Protein AF-A0A814KCH5-F1 (afdb_monomer_lite)

Sequence (137 aa):
MSPLSNNSLFINYHQNPLLEYFQRGLCVSLSTDDPLQFHFTKEPLMEEYSIAAQVWKLSSVEMCELARNSVLMSGFSDEVKKSWLGQNYKEPGIFGNDIRRTNVPNIRIAYRYETFCEELRLLKVAYHSRQEVILFF

Organism: NCBI:txid392033

Foldseek 3Di:
DELQVCCVPPDNSVPDCQVVCVVVLHLAAYDHVDCVPRHDDPCRSVVSLVCCCVVVVDDPQSSLSNVLSCLVPDPDDPVVSCVQANPQLVDAQLSNGDCVRSVHDSVNSNVSRVVVVVVVVVVVVVVVVVVVVVVVD

Radius of gyration: 18.49 Å; chains: 1; bounding box: 37×52×46 Å

Secondary structure (DSSP, 8-state):
--HHHHHHHTS-GGG-THHHHHHTT-------SSHHHH--SS-HHHHHHHHHHHHH---HHHHHHHHHHHHHHS---HHHHHHHH-TTTTSSGGGG--HHHH---HHHHHHHHHHHHHHHHHHHHHHHHHHHHHTT-

InterPro domains:
  IPR006329 AMP deaminase [PF19326] (1-124)
  IPR006329 AMP deaminase [PTHR11359] (1-131)
  IPR006650 Adenosine/AMP deaminase active site [PS00485] (29-35)
  IPR032466 Metal-dependent hydrolase [SSF51556] (1-121)

pLDDT: mean 94.86, std 9.51, range [45.62, 98.56]

Structure (mmCIF, N/CA/C/O backbone):
data_AF-A0A814KCH5-F1
#
_entry.id   AF-A0A814KCH5-F1
#
loop_
_atom_site.group_PDB
_atom_site.id
_atom_site.type_symbol
_atom_site.label_atom_id
_atom_site.label_alt_id
_atom_site.label_comp_id
_atom_site.label_asym_id
_atom_site.label_entity_id
_atom_site.label_seq_id
_atom_site.pdbx_PDB_ins_code
_atom_site.Cartn_x
_atom_site.Cartn_y
_atom_site.Cartn_z
_atom_site.occupancy
_atom_site.B_iso_or_equiv
_atom_site.auth_seq_id
_atom_site.auth_comp_id
_atom_site.auth_asym_id
_atom_site.auth_atom_id
_atom_site.pdbx_PDB_model_num
ATOM 1 N N . MET A 1 1 ? 3.378 6.503 -4.686 1.00 95.25 1 MET A N 1
ATOM 2 C CA . MET A 1 1 ? 4.738 7.084 -4.626 1.00 95.25 1 MET A CA 1
ATOM 3 C C . MET A 1 1 ? 5.684 6.069 -5.225 1.00 95.25 1 MET A C 1
ATOM 5 O O . MET A 1 1 ? 5.441 4.883 -5.029 1.00 95.25 1 MET A O 1
ATOM 9 N N . SER A 1 2 ? 6.709 6.525 -5.945 1.00 97.62 2 SER A N 1
ATOM 10 C CA . SER A 1 2 ? 7.578 5.662 -6.759 1.00 97.62 2 SER A CA 1
ATOM 11 C C . SER A 1 2 ? 9.035 5.757 -6.286 1.00 97.62 2 SER A C 1
ATOM 13 O O . SER A 1 2 ? 9.791 6.586 -6.801 1.00 97.62 2 SER A O 1
ATOM 15 N N . PRO A 1 3 ? 9.421 4.994 -5.245 1.00 97.69 3 PRO A N 1
ATOM 16 C CA . PRO A 1 3 ? 10.732 5.102 -4.614 1.00 97.69 3 PRO A CA 1
ATOM 17 C C . PRO A 1 3 ? 11.922 4.900 -5.552 1.00 97.69 3 PRO A C 1
ATOM 19 O O . PRO A 1 3 ? 12.917 5.601 -5.373 1.00 97.69 3 PRO A O 1
ATOM 22 N N . LEU A 1 4 ? 11.846 4.013 -6.553 1.00 97.62 4 LEU A N 1
ATOM 23 C CA . LEU A 1 4 ? 12.955 3.813 -7.497 1.00 97.62 4 LEU A CA 1
ATOM 24 C C . LEU A 1 4 ? 13.146 5.027 -8.405 1.00 97.62 4 LEU A C 1
ATOM 26 O O . LEU A 1 4 ? 14.262 5.533 -8.498 1.00 97.62 4 LEU A O 1
ATOM 30 N N . SER A 1 5 ? 12.060 5.554 -8.981 1.00 97.88 5 SER A N 1
ATOM 31 C CA . SER A 1 5 ? 12.091 6.816 -9.742 1.00 97.88 5 SER A CA 1
ATOM 32 C C . SER A 1 5 ? 12.652 7.958 -8.884 1.00 97.88 5 SER A C 1
ATOM 34 O O . SER A 1 5 ? 13.590 8.655 -9.275 1.00 97.88 5 SER A O 1
ATOM 36 N N . ASN A 1 6 ? 12.157 8.110 -7.650 1.00 97.19 6 ASN A N 1
ATOM 37 C CA . ASN A 1 6 ? 12.623 9.155 -6.736 1.00 97.19 6 ASN A CA 1
ATOM 38 C C . ASN A 1 6 ? 14.111 9.010 -6.380 1.00 97.19 6 ASN A C 1
ATOM 40 O O . ASN A 1 6 ? 14.804 10.025 -6.298 1.00 97.19 6 ASN A O 1
ATOM 44 N N . ASN A 1 7 ? 14.598 7.776 -6.219 1.00 97.19 7 ASN A N 1
ATOM 45 C CA . ASN A 1 7 ? 16.009 7.468 -5.992 1.00 97.19 7 ASN A CA 1
ATOM 46 C C . ASN A 1 7 ? 16.902 7.844 -7.169 1.00 97.19 7 ASN A C 1
ATOM 48 O O . ASN A 1 7 ? 17.998 8.359 -6.965 1.00 97.19 7 ASN A O 1
ATOM 52 N N . SER A 1 8 ? 16.434 7.621 -8.392 1.00 94.88 8 SER A N 1
ATOM 53 C CA . SER A 1 8 ? 17.181 7.992 -9.590 1.00 94.88 8 SER A CA 1
ATOM 54 C C . SER A 1 8 ? 17.219 9.502 -9.837 1.00 94.88 8 SER A C 1
ATOM 56 O O . SER A 1 8 ? 18.161 9.972 -10.471 1.00 94.88 8 SER A O 1
ATOM 58 N N . LEU A 1 9 ? 16.219 10.258 -9.371 1.00 95.50 9 LEU A N 1
ATOM 59 C CA . LEU A 1 9 ? 16.032 11.657 -9.772 1.00 95.50 9 LEU A CA 1
ATOM 60 C C . LEU A 1 9 ? 16.286 12.702 -8.675 1.00 95.50 9 LEU A C 1
ATOM 62 O O . LEU A 1 9 ? 16.784 13.782 -8.988 1.00 95.50 9 LEU A O 1
ATOM 66 N N . PHE A 1 10 ? 15.914 12.440 -7.417 1.00 94.19 10 PHE A N 1
ATOM 67 C CA . PHE A 1 10 ? 15.758 13.517 -6.424 1.00 94.19 10 PHE A CA 1
ATOM 68 C C . PHE A 1 10 ? 16.336 13.214 -5.041 1.00 94.19 10 PHE A C 1
ATOM 70 O O . PHE A 1 10 ? 16.897 14.107 -4.408 1.00 94.19 10 PHE A O 1
ATOM 77 N N . ILE A 1 11 ? 16.147 11.998 -4.526 1.00 95.50 11 ILE A N 1
ATOM 78 C CA . ILE A 1 11 ? 16.400 11.684 -3.115 1.00 95.50 11 ILE A CA 1
ATOM 79 C C . ILE A 1 11 ? 16.819 10.234 -2.946 1.00 95.50 11 ILE A C 1
ATOM 81 O O . ILE A 1 11 ? 16.156 9.354 -3.471 1.00 95.50 11 ILE A O 1
ATOM 85 N N . ASN A 1 12 ? 17.862 9.967 -2.156 1.00 96.12 12 ASN A N 1
ATOM 86 C CA . ASN A 1 12 ? 18.303 8.595 -1.897 1.00 96.12 12 ASN A CA 1
ATOM 87 C C . ASN A 1 12 ? 17.147 7.717 -1.390 1.00 96.12 12 ASN A C 1
ATOM 89 O O . ASN A 1 12 ? 16.340 8.156 -0.570 1.00 96.12 12 ASN A O 1
ATOM 93 N N . TYR A 1 13 ? 17.121 6.447 -1.795 1.00 96.69 13 TYR A N 1
ATOM 94 C CA . TYR A 1 13 ? 16.032 5.511 -1.496 1.00 96.69 13 TYR A CA 1
ATOM 95 C C . TYR A 1 13 ? 15.714 5.424 0.006 1.00 96.69 13 TYR A C 1
ATOM 97 O O . TYR A 1 13 ? 14.555 5.446 0.412 1.00 96.69 13 TYR A O 1
ATOM 105 N N . HIS A 1 14 ? 16.749 5.388 0.854 1.00 94.50 14 HIS A N 1
ATOM 106 C CA . HIS A 1 14 ? 16.602 5.337 2.314 1.00 94.50 14 HIS A CA 1
ATOM 107 C C . HIS A 1 14 ? 15.979 6.596 2.928 1.00 94.50 14 HIS A C 1
ATOM 109 O O . HIS A 1 14 ? 15.475 6.539 4.044 1.00 94.50 14 HIS A O 1
ATOM 115 N N . GLN A 1 15 ? 16.032 7.723 2.221 1.00 95.38 15 GLN A N 1
ATOM 116 C CA . GLN A 1 15 ? 15.474 9.001 2.653 1.00 95.38 15 GLN A CA 1
ATOM 117 C C . GLN A 1 15 ? 14.075 9.244 2.067 1.00 95.38 15 GLN A C 1
ATOM 119 O O . GLN A 1 15 ? 13.480 10.289 2.320 1.00 95.38 15 GLN A O 1
ATOM 124 N N . ASN A 1 16 ? 13.534 8.304 1.283 1.00 97.38 16 ASN A N 1
ATOM 125 C CA . ASN A 1 16 ? 12.193 8.437 0.736 1.00 97.38 16 ASN A CA 1
ATOM 126 C C . ASN A 1 16 ? 11.145 8.453 1.875 1.00 97.38 16 ASN A C 1
ATOM 128 O O . ASN A 1 16 ? 11.151 7.556 2.723 1.00 97.38 16 ASN A O 1
ATOM 132 N N . PRO A 1 17 ? 10.213 9.425 1.896 1.00 97.50 17 PRO A N 1
ATOM 133 C CA . PRO A 1 17 ? 9.287 9.608 3.014 1.00 97.50 17 PRO A CA 1
ATOM 134 C C . PRO A 1 17 ? 8.152 8.575 3.058 1.00 97.50 17 PRO A C 1
ATOM 136 O O . PRO A 1 17 ? 7.370 8.570 4.008 1.00 97.50 17 PRO A O 1
ATOM 139 N N . LEU A 1 18 ? 8.027 7.695 2.055 1.00 97.81 18 LEU A N 1
ATOM 140 C CA . LEU A 1 18 ? 6.942 6.716 1.981 1.00 97.81 18 LEU A CA 1
ATOM 141 C C . LEU A 1 18 ? 6.852 5.845 3.224 1.00 97.81 18 LEU A C 1
ATOM 143 O O . LEU A 1 18 ? 5.752 5.687 3.752 1.00 97.81 18 LEU A O 1
ATOM 147 N N . LEU A 1 19 ? 7.980 5.325 3.711 1.00 97.50 19 LEU A N 1
ATOM 148 C CA . LEU A 1 19 ? 7.982 4.484 4.903 1.00 97.50 19 LEU A CA 1
ATOM 149 C C . LEU A 1 19 ? 7.464 5.249 6.127 1.00 97.50 19 LEU A C 1
ATOM 151 O O . LEU A 1 19 ? 6.627 4.732 6.860 1.00 97.50 19 LEU A O 1
ATOM 155 N N . GLU A 1 20 ? 7.907 6.491 6.317 1.00 97.88 20 GLU A N 1
ATOM 156 C CA . GLU A 1 20 ? 7.474 7.345 7.428 1.00 97.88 20 GLU A CA 1
ATOM 157 C C . GLU A 1 20 ? 5.973 7.660 7.340 1.00 97.88 20 GLU A C 1
ATOM 159 O O . GLU A 1 20 ? 5.243 7.546 8.327 1.00 97.88 20 GLU A O 1
ATOM 164 N N . TYR A 1 21 ? 5.482 8.004 6.148 1.00 98.38 21 TYR A N 1
ATOM 165 C CA . TYR A 1 21 ? 4.061 8.263 5.909 1.00 98.38 21 TYR A CA 1
ATOM 166 C C . TYR A 1 21 ? 3.212 7.019 6.149 1.00 98.38 21 TYR A C 1
ATOM 168 O O . TYR A 1 21 ? 2.158 7.098 6.785 1.00 98.38 21 TYR A O 1
ATOM 176 N N . PHE A 1 22 ? 3.693 5.865 5.692 1.00 98.19 22 PHE A N 1
ATOM 177 C CA . PHE A 1 22 ? 3.043 4.593 5.939 1.00 98.19 22 PHE A CA 1
ATOM 178 C C . PHE A 1 22 ? 3.018 4.277 7.433 1.00 98.19 22 PHE A C 1
ATOM 180 O O . PHE A 1 22 ? 1.954 3.985 7.963 1.00 98.19 22 PHE A O 1
ATOM 187 N N . GLN A 1 23 ? 4.128 4.406 8.160 1.00 97.50 23 GLN A N 1
ATOM 188 C CA . GLN A 1 23 ? 4.179 4.162 9.607 1.00 97.50 23 GLN A CA 1
ATOM 189 C C . GLN A 1 23 ? 3.205 5.062 10.379 1.00 97.50 23 GLN A C 1
ATOM 191 O O . GLN A 1 23 ? 2.471 4.561 11.234 1.00 97.50 23 GLN A O 1
ATOM 196 N N . ARG A 1 24 ? 3.084 6.337 9.989 1.00 97.69 24 ARG A N 1
ATOM 197 C CA . ARG A 1 24 ? 2.093 7.291 10.524 1.00 97.69 24 ARG A CA 1
ATOM 198 C C . ARG A 1 24 ? 0.637 6.987 10.160 1.00 97.69 24 ARG A C 1
ATOM 200 O O . ARG A 1 24 ? -0.260 7.630 10.679 1.00 97.69 24 ARG A O 1
ATOM 207 N N . GLY A 1 25 ? 0.380 6.011 9.294 1.00 97.31 25 GLY A N 1
ATOM 208 C CA . GLY A 1 25 ? -0.977 5.582 8.947 1.00 97.31 25 GLY A CA 1
ATOM 209 C C . GLY A 1 25 ? -1.639 6.385 7.841 1.00 97.31 25 GLY A C 1
ATOM 210 O O . GLY A 1 25 ? -2.850 6.278 7.662 1.00 97.31 25 GLY A O 1
ATOM 211 N N . LEU A 1 26 ? -0.862 7.141 7.065 1.00 97.75 26 LEU A N 1
ATOM 212 C CA . LEU A 1 26 ? -1.376 7.789 5.866 1.00 97.75 26 LEU A CA 1
ATOM 213 C C . LEU A 1 26 ? -1.734 6.745 4.801 1.00 97.75 26 LEU A C 1
ATOM 215 O O . LEU A 1 26 ? -1.067 5.717 4.650 1.00 97.75 26 LEU A O 1
ATOM 219 N N . CYS A 1 27 ? -2.783 7.033 4.027 1.00 96.88 27 CYS A N 1
ATOM 220 C CA . CYS A 1 27 ? -3.197 6.205 2.897 1.00 96.88 27 CYS A CA 1
ATOM 221 C C . CYS A 1 27 ? -2.230 6.406 1.720 1.00 96.88 27 CYS A C 1
ATOM 223 O O . CYS A 1 27 ? -2.461 7.221 0.827 1.00 96.88 27 CYS A O 1
ATOM 225 N N . VAL A 1 28 ? -1.109 5.687 1.762 1.00 98.06 28 VAL A N 1
ATOM 226 C CA . VAL A 1 28 ? -0.071 5.686 0.726 1.00 98.06 28 VAL A CA 1
ATOM 227 C C . VAL A 1 28 ? 0.005 4.331 0.029 1.00 98.06 28 VAL A C 1
ATOM 229 O O . VAL A 1 28 ? -0.395 3.303 0.578 1.00 98.06 28 VAL A O 1
ATOM 232 N N . SER A 1 29 ? 0.537 4.343 -1.190 1.00 97.94 29 SER A N 1
ATOM 233 C CA . SER A 1 29 ? 0.766 3.162 -2.022 1.00 97.94 29 SER A CA 1
ATOM 234 C C . SER A 1 29 ? 2.073 3.288 -2.810 1.00 97.94 29 SER A C 1
ATOM 236 O O . SER A 1 29 ? 2.574 4.399 -3.035 1.00 97.94 29 SER A O 1
ATOM 238 N N . LEU A 1 30 ? 2.619 2.142 -3.225 1.00 98.12 30 LEU A N 1
ATOM 239 C CA . LEU A 1 30 ? 3.739 2.049 -4.164 1.00 98.12 30 LEU A CA 1
ATOM 240 C C . LEU A 1 30 ? 3.238 2.149 -5.611 1.00 98.12 30 LEU A C 1
ATOM 242 O O . LEU A 1 30 ? 2.184 1.611 -5.953 1.00 98.12 30 LEU A O 1
ATOM 246 N N . SER A 1 31 ? 4.005 2.836 -6.448 1.00 97.69 31 SER A N 1
ATOM 247 C CA . SER A 1 31 ? 3.765 3.046 -7.877 1.00 97.69 31 SER A CA 1
ATOM 248 C C . SER A 1 31 ? 5.090 2.997 -8.638 1.00 97.69 31 SER A C 1
ATOM 250 O O . SER A 1 31 ? 6.143 3.044 -8.018 1.00 97.69 31 SER A O 1
ATOM 252 N N . THR A 1 32 ? 5.045 2.918 -9.969 1.00 97.38 32 THR A N 1
ATOM 253 C CA . THR A 1 32 ? 6.251 2.749 -10.803 1.00 97.38 32 THR A CA 1
ATOM 254 C C . THR A 1 32 ? 6.743 4.027 -11.482 1.00 97.38 32 THR A C 1
ATOM 256 O O . THR A 1 32 ? 7.907 4.088 -11.854 1.00 97.38 32 THR A O 1
ATOM 259 N N . ASP A 1 33 ? 5.885 5.040 -11.656 1.00 96.12 33 ASP A N 1
ATOM 260 C CA . ASP A 1 33 ? 6.174 6.233 -12.477 1.00 96.12 3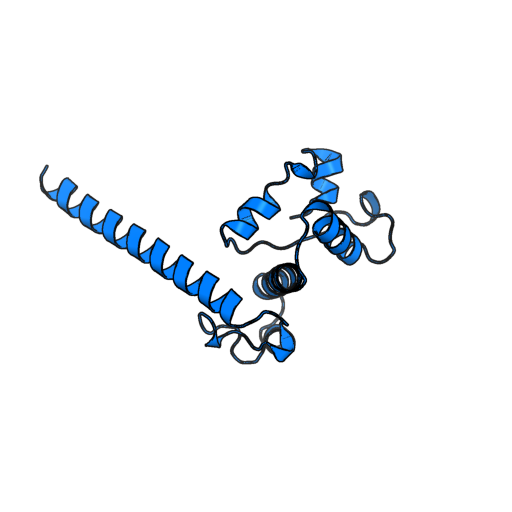3 ASP A CA 1
ATOM 261 C C . ASP A 1 33 ? 6.423 5.868 -13.956 1.00 96.12 33 ASP A C 1
ATOM 263 O O . ASP A 1 33 ? 5.458 5.530 -14.643 1.00 96.12 33 ASP A O 1
ATOM 267 N N . ASP A 1 34 ? 7.686 5.794 -14.400 1.00 96.75 34 ASP A N 1
ATOM 268 C CA . ASP A 1 34 ? 8.109 5.383 -15.745 1.00 96.75 34 ASP A CA 1
ATOM 269 C C . ASP A 1 34 ? 8.830 4.014 -15.727 1.00 96.75 34 ASP A C 1
ATOM 271 O O . ASP A 1 34 ? 10.065 3.945 -15.665 1.00 96.75 34 ASP A O 1
ATOM 275 N N . PRO A 1 35 ? 8.092 2.885 -15.808 1.00 96.44 35 PRO A N 1
ATOM 276 C CA . PRO A 1 35 ? 8.659 1.538 -15.807 1.00 96.44 35 PRO A CA 1
ATOM 277 C C . PRO A 1 35 ? 9.844 1.324 -16.747 1.00 96.44 35 PRO A C 1
ATOM 279 O O . PRO A 1 35 ? 10.835 0.723 -16.353 1.00 96.44 35 PRO A O 1
ATOM 282 N N . LEU A 1 36 ? 9.760 1.843 -17.975 1.00 96.25 36 LEU A N 1
ATOM 283 C CA . LEU A 1 36 ? 10.789 1.644 -19.000 1.00 96.25 36 LEU A CA 1
ATOM 284 C C . LEU A 1 36 ? 12.123 2.315 -18.658 1.00 96.25 36 LEU A C 1
ATOM 286 O O . LEU A 1 36 ? 13.154 1.908 -19.187 1.00 96.25 36 LEU A O 1
ATOM 290 N N . GLN A 1 37 ? 12.101 3.348 -17.817 1.00 96.75 37 GLN A N 1
ATOM 291 C CA . GLN A 1 37 ? 13.292 4.106 -17.454 1.00 96.75 37 GLN A CA 1
ATOM 292 C C . GLN A 1 37 ? 13.951 3.572 -16.180 1.00 96.75 37 GLN A C 1
ATOM 294 O O . GLN 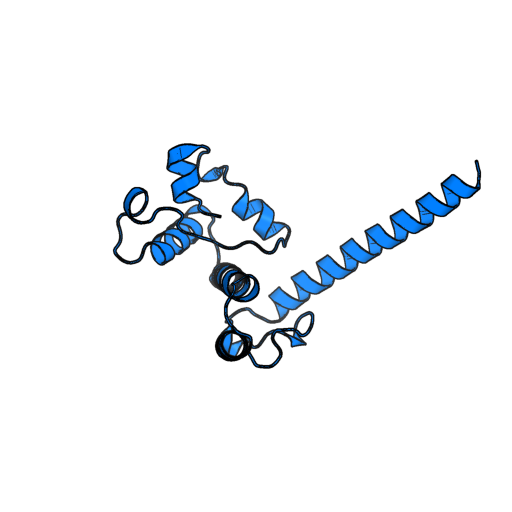A 1 37 ? 15.177 3.569 -16.087 1.00 96.75 37 GLN A O 1
ATOM 299 N N . PHE A 1 38 ? 13.151 3.144 -15.199 1.00 96.75 38 PHE A N 1
ATOM 300 C CA . PHE A 1 38 ? 13.641 2.889 -13.838 1.00 96.75 38 PHE A CA 1
ATOM 301 C C . PHE A 1 38 ? 13.657 1.417 -13.415 1.00 96.75 38 PHE A C 1
ATOM 303 O O . PHE A 1 38 ? 14.214 1.112 -12.364 1.00 96.75 38 PHE A O 1
ATOM 310 N N . HIS A 1 39 ? 13.052 0.515 -14.192 1.00 97.88 39 HIS A N 1
ATOM 311 C CA . HIS A 1 39 ? 12.875 -0.887 -13.806 1.00 97.88 39 HIS A CA 1
ATOM 312 C C . HIS A 1 39 ? 13.593 -1.821 -14.777 1.00 97.88 39 HIS A C 1
ATOM 314 O O . HIS A 1 39 ? 13.623 -1.581 -15.985 1.00 97.88 39 HIS A O 1
ATOM 320 N N . PHE A 1 40 ? 14.154 -2.908 -14.250 1.00 96.19 40 PHE A N 1
ATOM 321 C CA . PHE A 1 40 ? 14.923 -3.876 -15.038 1.00 96.19 40 PHE A CA 1
ATOM 322 C C . PHE A 1 40 ? 14.175 -5.189 -15.259 1.00 96.19 40 PHE A C 1
ATOM 324 O O . PHE A 1 40 ? 14.526 -5.973 -16.145 1.00 96.19 40 PHE A O 1
ATOM 331 N N . THR A 1 41 ? 13.159 -5.461 -14.446 1.00 97.31 41 THR A N 1
ATOM 332 C CA . THR A 1 41 ? 12.381 -6.694 -14.529 1.00 97.31 41 THR A CA 1
ATOM 333 C C . THR A 1 41 ? 11.192 -6.555 -15.479 1.00 97.31 41 THR A C 1
ATOM 335 O O . THR A 1 41 ? 10.776 -5.465 -15.865 1.00 97.31 41 THR A O 1
ATOM 338 N N . LYS A 1 42 ? 10.598 -7.696 -15.851 1.00 96.44 42 LYS A N 1
ATOM 339 C CA . LYS A 1 42 ? 9.360 -7.728 -16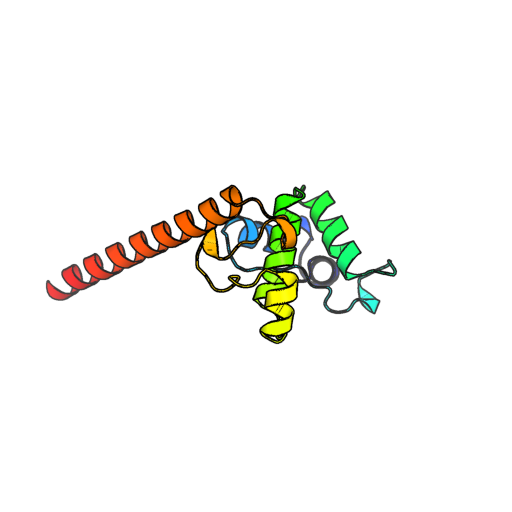.649 1.00 96.44 42 LYS A CA 1
ATOM 340 C C . LYS A 1 42 ? 8.123 -7.280 -15.862 1.00 96.44 42 LYS A C 1
ATOM 342 O O . LYS A 1 42 ? 7.098 -6.992 -16.471 1.00 96.44 42 LYS A O 1
ATOM 347 N N . GLU A 1 43 ? 8.207 -7.247 -14.533 1.00 97.81 43 GLU A N 1
ATOM 348 C CA . GLU A 1 43 ? 7.100 -6.939 -13.628 1.00 97.81 43 GLU A CA 1
ATOM 349 C C . GLU A 1 43 ? 7.476 -5.726 -12.758 1.00 97.81 43 GLU A C 1
ATOM 351 O O . GLU A 1 43 ? 7.797 -5.880 -11.579 1.00 97.81 43 GLU A O 1
ATOM 356 N N . PRO A 1 44 ? 7.435 -4.501 -13.314 1.00 97.94 44 PRO A N 1
ATOM 357 C CA . PRO A 1 44 ? 8.019 -3.313 -12.683 1.00 97.94 44 PRO A CA 1
ATOM 358 C C . PRO A 1 44 ? 7.401 -3.004 -11.314 1.00 97.94 44 PRO A C 1
ATOM 360 O O . PRO A 1 44 ? 8.104 -2.717 -10.350 1.00 97.94 44 PRO A O 1
ATOM 363 N N . LEU A 1 45 ? 6.080 -3.141 -11.174 1.00 97.94 45 LEU A N 1
ATOM 364 C CA . LEU A 1 45 ? 5.437 -2.923 -9.879 1.00 97.94 45 LEU A CA 1
ATOM 365 C C . LEU A 1 45 ? 5.869 -3.978 -8.848 1.00 97.94 45 LEU A C 1
ATOM 367 O O . LEU A 1 45 ? 6.063 -3.646 -7.684 1.00 97.94 45 LEU A O 1
ATOM 371 N N . MET A 1 46 ? 6.058 -5.234 -9.260 1.00 98.06 46 MET A N 1
ATOM 372 C CA . MET A 1 46 ? 6.540 -6.283 -8.356 1.00 98.06 46 MET A CA 1
ATOM 373 C C . MET A 1 46 ? 7.982 -6.030 -7.914 1.00 98.06 46 MET A C 1
ATOM 375 O O . MET A 1 46 ? 8.326 -6.331 -6.771 1.00 98.06 46 MET A O 1
ATOM 379 N N . GLU A 1 47 ? 8.811 -5.446 -8.776 1.00 98.38 47 GLU A N 1
ATOM 380 C CA . GLU A 1 47 ? 10.164 -5.000 -8.438 1.00 98.38 47 GLU A CA 1
ATOM 381 C C . GLU A 1 47 ? 10.153 -3.888 -7.380 1.00 98.38 47 GLU A C 1
ATOM 383 O O . GLU A 1 47 ? 10.867 -4.019 -6.386 1.00 98.38 47 GLU A O 1
ATOM 388 N N . GLU A 1 48 ? 9.278 -2.880 -7.495 1.00 98.25 48 GLU A N 1
ATOM 389 C CA . GLU A 1 48 ? 9.095 -1.853 -6.448 1.00 98.25 48 GLU A CA 1
ATOM 390 C C . GLU A 1 48 ? 8.739 -2.471 -5.093 1.00 98.25 48 GLU A C 1
ATOM 392 O O . GLU A 1 48 ? 9.390 -2.189 -4.085 1.00 98.25 48 GLU A O 1
ATOM 397 N N . TYR A 1 49 ? 7.747 -3.369 -5.057 1.00 98.25 49 TYR A N 1
ATOM 398 C CA . TYR A 1 49 ? 7.372 -4.060 -3.817 1.00 98.25 49 TYR A CA 1
ATOM 399 C C . TYR A 1 49 ? 8.517 -4.921 -3.271 1.00 98.25 49 TYR A C 1
ATOM 401 O O . TYR A 1 49 ? 8.746 -4.936 -2.062 1.00 98.25 49 TYR A O 1
ATOM 409 N N . SER A 1 50 ? 9.257 -5.610 -4.141 1.00 97.94 50 SER A N 1
ATOM 410 C CA . SER A 1 50 ? 10.363 -6.486 -3.740 1.00 97.94 50 SER A CA 1
ATOM 411 C C . SER A 1 50 ? 11.526 -5.700 -3.137 1.00 97.94 50 SER A C 1
ATOM 413 O O . SER A 1 50 ? 12.044 -6.079 -2.084 1.00 97.94 50 SER A O 1
ATOM 415 N N . ILE A 1 51 ? 11.912 -4.584 -3.759 1.00 97.75 51 ILE A N 1
ATOM 416 C CA . ILE A 1 51 ? 12.985 -3.722 -3.254 1.00 97.75 51 ILE A CA 1
ATOM 417 C C . ILE A 1 51 ? 12.541 -3.035 -1.962 1.00 97.75 51 ILE A C 1
ATOM 419 O O . ILE A 1 51 ? 13.278 -3.078 -0.977 1.00 97.75 51 ILE A O 1
ATOM 423 N N . ALA A 1 52 ? 11.321 -2.491 -1.910 1.00 97.56 52 ALA A N 1
ATOM 424 C CA . ALA A 1 52 ? 10.781 -1.874 -0.699 1.00 97.56 52 ALA A CA 1
ATOM 425 C C . ALA A 1 52 ? 10.762 -2.862 0.477 1.00 97.56 52 ALA A C 1
ATOM 427 O O . ALA A 1 52 ? 11.213 -2.533 1.576 1.00 97.56 52 ALA A O 1
ATOM 428 N N . ALA A 1 53 ? 10.319 -4.101 0.246 1.00 97.50 53 ALA A N 1
ATOM 429 C CA . ALA A 1 53 ? 10.315 -5.149 1.261 1.00 97.50 53 ALA A CA 1
ATOM 430 C C . ALA A 1 53 ? 11.721 -5.472 1.777 1.00 97.50 53 ALA A C 1
ATOM 432 O O . ALA A 1 53 ? 11.929 -5.599 2.983 1.00 97.50 53 ALA A O 1
ATOM 433 N N . GLN A 1 54 ? 12.708 -5.563 0.886 1.00 97.00 54 GLN A N 1
ATOM 434 C CA . GLN A 1 54 ? 14.082 -5.881 1.268 1.00 97.00 54 GLN A CA 1
ATOM 435 C C . GLN A 1 54 ? 14.797 -4.721 1.963 1.00 97.00 54 GLN A C 1
ATOM 437 O O . GLN A 1 54 ? 15.535 -4.956 2.927 1.00 97.00 54 GLN A O 1
ATOM 442 N N . VAL A 1 55 ? 14.600 -3.490 1.495 1.00 97.12 55 VAL A N 1
ATOM 443 C CA . VAL A 1 55 ? 15.292 -2.300 2.002 1.00 97.12 55 VAL A CA 1
ATOM 444 C C . VAL A 1 55 ? 14.662 -1.812 3.304 1.00 97.12 55 VAL A C 1
ATOM 446 O O . VAL A 1 55 ? 15.381 -1.583 4.275 1.00 97.12 55 VAL A O 1
ATOM 449 N N . TRP A 1 56 ? 13.332 -1.712 3.362 1.00 97.50 56 TRP A N 1
ATOM 450 C CA . TRP A 1 56 ? 12.602 -1.245 4.547 1.00 97.50 56 TRP A CA 1
ATOM 451 C C . TRP A 1 56 ? 12.173 -2.363 5.498 1.00 97.50 56 TRP A C 1
ATOM 453 O O . TRP A 1 56 ? 11.580 -2.078 6.533 1.00 97.50 56 TRP A O 1
ATOM 463 N N . LYS A 1 57 ? 12.501 -3.623 5.181 1.00 97.44 57 LYS A N 1
ATOM 464 C CA . LYS A 1 57 ? 12.175 -4.804 6.000 1.00 97.44 57 LYS A CA 1
ATOM 465 C C . LYS A 1 57 ? 10.671 -4.961 6.247 1.00 97.44 57 LYS A C 1
ATOM 467 O O . LYS A 1 57 ? 10.264 -5.375 7.330 1.00 97.44 57 LYS A O 1
ATOM 472 N N . LEU A 1 58 ? 9.859 -4.648 5.235 1.00 97.19 58 LEU A N 1
ATOM 473 C CA . LEU A 1 58 ? 8.407 -4.770 5.332 1.00 97.19 58 LEU A CA 1
ATOM 474 C C . LEU A 1 58 ? 7.993 -6.237 5.464 1.00 97.19 58 LEU A C 1
ATOM 476 O O . LEU A 1 58 ? 8.429 -7.109 4.709 1.00 97.19 58 LEU A O 1
ATOM 480 N N . SER A 1 59 ? 7.098 -6.491 6.407 1.00 97.81 59 SER A N 1
ATOM 481 C CA . SER A 1 59 ? 6.413 -7.768 6.563 1.00 97.81 59 SER A CA 1
ATOM 482 C C . SER A 1 59 ? 5.374 -8.000 5.459 1.00 97.81 59 SER A C 1
ATOM 484 O O . SER A 1 59 ? 4.953 -7.081 4.751 1.00 97.81 59 SER A O 1
ATOM 486 N N . SER A 1 60 ? 4.891 -9.240 5.345 1.00 97.38 60 SER A N 1
ATOM 487 C CA . SER A 1 60 ? 3.784 -9.574 4.438 1.00 97.38 60 SER A CA 1
ATOM 488 C C . SER A 1 60 ? 2.522 -8.766 4.734 1.00 97.38 60 SER A C 1
ATOM 490 O O . SER A 1 60 ? 1.850 -8.324 3.809 1.00 97.38 60 SER A O 1
ATOM 492 N N . VAL A 1 61 ? 2.235 -8.511 6.013 1.00 98.19 61 VAL A N 1
ATOM 493 C CA . VAL A 1 61 ? 1.088 -7.704 6.442 1.00 98.19 61 VAL A CA 1
ATOM 494 C C . VAL A 1 61 ? 1.188 -6.275 5.909 1.00 98.19 61 VAL A C 1
ATOM 496 O O . VAL A 1 61 ? 0.209 -5.745 5.389 1.00 98.19 61 VAL A O 1
ATOM 499 N N . GLU A 1 62 ? 2.366 -5.661 6.003 1.00 98.25 62 GLU A N 1
ATOM 500 C CA . GLU A 1 62 ? 2.590 -4.288 5.544 1.00 98.25 62 GLU A CA 1
ATOM 501 C C . GLU A 1 62 ? 2.527 -4.174 4.022 1.00 98.25 62 GLU A C 1
ATOM 503 O O . GLU A 1 62 ? 1.902 -3.250 3.501 1.00 98.25 62 GLU A O 1
ATOM 508 N N . MET A 1 63 ? 3.097 -5.145 3.303 1.00 98.19 63 MET A N 1
ATOM 509 C CA . MET A 1 63 ? 2.970 -5.217 1.846 1.00 98.19 63 MET A CA 1
ATOM 510 C C . MET A 1 63 ? 1.507 -5.368 1.412 1.00 98.19 63 MET A C 1
ATOM 512 O O . MET A 1 63 ? 1.053 -4.649 0.521 1.00 98.19 63 MET A O 1
ATOM 516 N N . CYS A 1 64 ? 0.746 -6.256 2.059 1.00 98.44 64 CYS A N 1
ATOM 517 C CA . CYS A 1 64 ? -0.676 -6.441 1.772 1.00 98.44 64 CYS A CA 1
ATOM 518 C C . CYS A 1 64 ? -1.501 -5.186 2.088 1.00 98.44 64 CYS A C 1
ATOM 520 O O . CYS A 1 64 ? -2.441 -4.876 1.363 1.00 98.44 64 CYS A O 1
ATOM 522 N N . GLU A 1 65 ? -1.149 -4.421 3.122 1.00 98.56 65 GLU A N 1
ATOM 523 C CA . GLU A 1 65 ? -1.820 -3.155 3.429 1.00 98.56 65 GLU A CA 1
ATOM 524 C C . GLU A 1 65 ? -1.520 -2.065 2.401 1.00 98.56 65 GLU A C 1
ATOM 526 O O . GLU A 1 65 ? -2.445 -1.376 1.973 1.00 98.56 65 GLU A O 1
ATOM 531 N N . LEU A 1 66 ? -0.270 -1.938 1.946 1.00 98.44 66 LEU A N 1
ATOM 532 C CA . LEU A 1 66 ? 0.080 -1.032 0.846 1.00 98.44 66 LEU A CA 1
ATOM 533 C C . LEU A 1 66 ? -0.680 -1.395 -0.440 1.00 98.44 66 LEU A C 1
ATOM 535 O O . LEU A 1 66 ? -1.234 -0.511 -1.101 1.00 98.44 66 LEU A O 1
ATOM 539 N N . ALA A 1 67 ? -0.776 -2.690 -0.755 1.00 98.25 67 ALA A N 1
ATOM 540 C CA . ALA A 1 67 ? -1.548 -3.183 -1.893 1.00 98.25 67 ALA A CA 1
ATOM 541 C C . ALA A 1 67 ? -3.058 -2.939 -1.719 1.00 98.25 67 ALA A C 1
ATOM 543 O O . ALA A 1 67 ? -3.738 -2.510 -2.649 1.00 98.25 67 ALA A O 1
ATOM 544 N N . ARG A 1 68 ? -3.602 -3.129 -0.513 1.00 98.06 68 ARG A N 1
ATOM 545 C CA . ARG A 1 68 ? -4.998 -2.800 -0.193 1.00 98.06 68 ARG A CA 1
ATOM 546 C C . ARG A 1 68 ? -5.277 -1.308 -0.393 1.00 98.06 68 ARG A C 1
ATOM 548 O O . ARG A 1 68 ? -6.299 -0.950 -0.981 1.00 98.06 68 ARG A O 1
ATOM 555 N N . ASN A 1 69 ? -4.382 -0.439 0.073 1.00 98.25 69 ASN A N 1
ATOM 556 C CA . ASN A 1 69 ? -4.518 1.012 -0.055 1.00 98.25 69 ASN A CA 1
ATOM 557 C C . ASN A 1 69 ? -4.509 1.461 -1.520 1.00 98.25 69 ASN A C 1
ATOM 559 O O . ASN A 1 69 ? -5.301 2.330 -1.887 1.00 98.25 69 ASN A O 1
ATOM 563 N N . SER A 1 70 ? -3.680 0.839 -2.368 1.00 98.25 70 SER A N 1
ATOM 564 C CA . SER A 1 70 ? -3.643 1.151 -3.802 1.00 98.25 70 SER A CA 1
ATOM 565 C C . SER A 1 70 ? -5.000 0.897 -4.469 1.00 98.25 70 SER A C 1
ATOM 567 O O . SER A 1 70 ? -5.489 1.745 -5.216 1.00 98.25 70 SER A O 1
ATOM 569 N N . VAL A 1 71 ? -5.675 -0.206 -4.125 1.00 98.12 71 VAL A N 1
ATOM 570 C CA . VAL A 1 71 ? -7.026 -0.506 -4.619 1.00 98.12 71 VAL A CA 1
ATOM 571 C C . VAL A 1 71 ? -8.054 0.474 -4.058 1.00 98.12 71 VAL A C 1
ATOM 573 O O . VAL A 1 71 ? -8.900 0.964 -4.809 1.00 98.12 71 VAL A O 1
ATOM 576 N N . LEU A 1 72 ? -7.987 0.806 -2.768 1.00 96.94 72 LEU A N 1
ATOM 577 C CA . LEU A 1 72 ? -8.916 1.759 -2.152 1.00 96.94 72 LEU A CA 1
ATOM 578 C C . LEU A 1 72 ? -8.890 3.119 -2.856 1.00 96.94 72 LEU A C 1
ATOM 580 O O . LEU A 1 72 ? -9.952 3.629 -3.223 1.00 96.94 72 LEU A O 1
ATOM 584 N N . MET A 1 73 ? -7.694 3.660 -3.101 1.00 96.44 73 MET A N 1
ATOM 585 C CA . MET A 1 73 ? -7.505 4.976 -3.721 1.00 96.44 73 MET A CA 1
ATOM 586 C C . MET A 1 73 ? -7.568 4.970 -5.256 1.00 96.44 73 MET A C 1
ATOM 588 O O . MET A 1 73 ? -7.557 6.032 -5.871 1.00 96.44 73 MET A O 1
ATOM 592 N N . SER A 1 74 ? -7.634 3.794 -5.883 1.00 97.31 74 SER A N 1
ATOM 593 C CA . SER A 1 74 ? -7.731 3.668 -7.340 1.00 97.31 74 SER A CA 1
ATOM 594 C C . SER A 1 74 ? -9.035 4.248 -7.912 1.00 97.31 74 SER A C 1
ATOM 596 O O . SER A 1 74 ? -10.025 4.428 -7.201 1.00 97.31 74 SER A O 1
ATOM 598 N N . GLY A 1 75 ? -9.070 4.464 -9.227 1.00 97.81 75 GLY A N 1
ATOM 599 C CA . GLY A 1 75 ? -10.266 4.900 -9.959 1.00 97.81 75 GLY A CA 1
ATOM 600 C C . GLY A 1 75 ? -11.194 3.774 -10.439 1.00 97.81 75 GLY A C 1
ATOM 601 O O . GLY A 1 75 ? -12.089 4.046 -11.233 1.00 97.81 75 GLY A O 1
ATOM 602 N N . PHE A 1 76 ? -10.983 2.518 -10.024 1.00 98.12 76 PHE A N 1
ATOM 603 C CA . PHE A 1 76 ? -11.824 1.397 -10.470 1.00 98.12 76 PHE A CA 1
ATOM 604 C C . PHE A 1 76 ? -13.266 1.498 -9.954 1.00 98.12 76 PHE A C 1
ATOM 606 O O . PHE A 1 76 ? -13.528 2.124 -8.921 1.00 98.12 76 PHE A O 1
ATOM 613 N N . SER A 1 77 ? -14.191 0.842 -10.665 1.00 98.25 77 SER A N 1
ATOM 614 C CA . SER A 1 77 ? -15.607 0.811 -10.296 1.00 98.25 77 SER A CA 1
ATOM 615 C C . SER A 1 77 ? -15.840 0.121 -8.948 1.00 98.25 77 SER A C 1
ATOM 617 O O . SER A 1 77 ? -15.009 -0.650 -8.454 1.00 98.25 77 SER A O 1
ATOM 619 N N . ASP A 1 78 ? -16.996 0.395 -8.348 1.00 98.00 78 ASP A N 1
ATOM 620 C CA . ASP A 1 78 ? -17.393 -0.178 -7.063 1.00 98.00 78 ASP A CA 1
ATOM 621 C C . ASP A 1 78 ? -17.463 -1.711 -7.113 1.00 98.00 78 ASP A C 1
ATOM 623 O O . ASP A 1 78 ? -17.027 -2.386 -6.183 1.00 98.00 78 ASP A O 1
ATOM 627 N N . GLU A 1 79 ? -17.943 -2.270 -8.224 1.00 98.00 79 GLU A N 1
ATOM 628 C CA . GLU A 1 79 ? -18.063 -3.712 -8.454 1.00 98.00 79 GLU A CA 1
ATOM 629 C C . GLU A 1 79 ? -16.686 -4.381 -8.462 1.00 98.00 79 GLU A C 1
ATOM 631 O O . GLU A 1 79 ? -16.482 -5.406 -7.805 1.00 98.00 79 GLU A O 1
ATOM 636 N N . VAL A 1 80 ? -15.715 -3.767 -9.147 1.00 98.12 80 VAL A N 1
ATOM 637 C CA . VAL A 1 80 ? -14.331 -4.250 -9.181 1.00 98.12 80 VAL A CA 1
ATOM 638 C C . VAL A 1 80 ? -13.716 -4.179 -7.783 1.00 98.12 80 VAL A C 1
ATOM 640 O O . VAL A 1 80 ? -13.168 -5.175 -7.305 1.00 98.12 80 VAL A O 1
ATOM 643 N N . LYS A 1 81 ? -13.874 -3.058 -7.070 1.00 98.44 81 LYS A N 1
ATOM 644 C CA . LYS A 1 81 ? -13.352 -2.914 -5.702 1.00 98.44 81 LYS A CA 1
ATOM 645 C C . LYS A 1 81 ? -13.985 -3.906 -4.728 1.00 98.44 81 LYS A C 1
ATOM 647 O O . LYS A 1 81 ? -13.257 -4.509 -3.944 1.00 98.44 81 LYS A O 1
ATOM 652 N N . LYS A 1 82 ? -15.294 -4.161 -4.812 1.00 97.94 82 LYS A N 1
ATOM 653 C CA . LYS A 1 82 ? -15.974 -5.210 -4.027 1.00 97.94 82 LYS A CA 1
ATOM 654 C C . LYS A 1 82 ? -15.409 -6.595 -4.315 1.00 97.94 82 LYS A C 1
ATOM 656 O O . LYS A 1 82 ? -15.224 -7.388 -3.392 1.00 97.94 82 LYS A O 1
ATOM 661 N N . SER A 1 83 ? -15.089 -6.875 -5.577 1.00 97.69 83 SER A N 1
ATOM 662 C CA . SER A 1 83 ? -14.474 -8.142 -5.977 1.00 97.69 83 SER A CA 1
ATOM 663 C C . SER A 1 83 ? -13.046 -8.310 -5.437 1.00 97.69 83 SER A C 1
ATOM 665 O O . SER A 1 83 ? -12.634 -9.428 -5.147 1.00 97.69 83 SER A O 1
ATOM 667 N N . TRP A 1 84 ? -12.288 -7.235 -5.226 1.00 98.06 84 TRP A N 1
ATOM 668 C CA . TRP A 1 84 ? -10.915 -7.333 -4.715 1.00 98.06 84 TRP A CA 1
ATOM 669 C C . TRP A 1 84 ? -10.792 -7.158 -3.203 1.00 98.06 84 TRP A C 1
ATOM 671 O O . TRP A 1 84 ? -9.917 -7.763 -2.601 1.00 98.06 84 TRP A O 1
ATOM 681 N N . LEU A 1 85 ? -11.650 -6.351 -2.577 1.00 97.81 85 LEU A N 1
ATOM 682 C CA . LEU A 1 85 ? -11.540 -5.980 -1.161 1.00 97.81 85 LEU A CA 1
ATOM 683 C C . LEU A 1 85 ? -12.625 -6.594 -0.273 1.00 97.81 85 LEU A C 1
ATOM 685 O O . LEU A 1 85 ? -12.443 -6.673 0.940 1.00 97.81 85 LEU A O 1
ATOM 689 N N . GLY A 1 86 ? -13.740 -7.023 -0.865 1.00 97.56 86 GLY A N 1
ATOM 690 C CA . GLY A 1 86 ? -14.913 -7.533 -0.159 1.00 97.56 86 GLY A CA 1
ATOM 691 C C . GLY A 1 86 ? -16.120 -6.606 -0.280 1.00 97.56 86 GLY A C 1
ATOM 692 O O . GLY A 1 86 ? -16.003 -5.411 -0.548 1.00 97.56 86 GLY A O 1
ATOM 693 N N . GLN A 1 87 ? -17.311 -7.169 -0.067 1.00 97.25 87 GLN A N 1
ATOM 694 C CA . GLN A 1 87 ? -18.580 -6.465 -0.281 1.00 97.25 87 GLN A CA 1
ATOM 695 C C . GLN A 1 87 ? -18.732 -5.215 0.601 1.00 97.25 87 GLN A C 1
ATOM 697 O O . GLN A 1 87 ? -19.335 -4.226 0.184 1.00 97.25 87 GLN A O 1
ATOM 702 N N . ASN A 1 88 ? -18.145 -5.259 1.796 1.00 97.00 88 ASN A N 1
ATOM 703 C CA . ASN A 1 88 ? -18.290 -4.252 2.838 1.00 97.00 88 ASN A CA 1
ATOM 704 C C . ASN A 1 88 ? -17.106 -3.276 2.889 1.00 97.00 88 ASN A C 1
ATOM 706 O O . ASN A 1 88 ? -16.970 -2.564 3.870 1.00 97.00 88 ASN A O 1
ATOM 710 N N . TYR A 1 89 ? -16.245 -3.204 1.865 1.00 97.25 89 TYR A N 1
ATOM 711 C CA . TYR A 1 89 ? -14.968 -2.470 1.934 1.00 97.25 89 TYR A CA 1
ATOM 712 C C . TYR A 1 89 ? -15.062 -0.971 2.303 1.00 97.25 89 TYR A C 1
ATOM 714 O O . TYR A 1 89 ? -14.046 -0.363 2.639 1.00 97.25 89 TYR A O 1
ATOM 722 N N . LYS A 1 90 ? -16.256 -0.370 2.206 1.00 96.88 90 LYS A N 1
ATOM 723 C CA . LYS A 1 90 ? -16.541 1.023 2.590 1.00 96.88 90 LYS A CA 1
ATOM 724 C C . LYS A 1 90 ? -16.838 1.206 4.080 1.00 96.88 90 LYS A C 1
ATOM 726 O O . LYS A 1 90 ? -16.821 2.339 4.550 1.00 96.88 90 LYS A O 1
ATOM 731 N N . GLU A 1 91 ? -17.131 0.127 4.800 1.00 97.69 91 GLU A N 1
ATOM 732 C CA . GLU A 1 91 ? -17.389 0.182 6.235 1.00 97.69 91 GLU A CA 1
ATOM 733 C C . GLU A 1 91 ? -16.111 0.558 7.005 1.00 97.69 91 GLU A C 1
ATOM 735 O O . GLU A 1 91 ? -15.003 0.174 6.613 1.00 97.69 91 GLU A O 1
ATOM 740 N N . PRO A 1 92 ? -16.230 1.306 8.111 1.00 95.00 92 PRO A N 1
ATOM 741 C CA . PRO A 1 92 ? -15.079 1.714 8.899 1.00 95.00 92 PRO A CA 1
ATOM 742 C C . PRO A 1 92 ? -14.458 0.546 9.681 1.00 95.00 92 PRO A C 1
ATOM 744 O O . PRO A 1 92 ? -15.128 -0.406 10.093 1.00 95.00 92 PRO A O 1
ATOM 747 N N . GLY A 1 93 ? -13.152 0.652 9.939 1.00 95.31 93 GLY A N 1
ATOM 748 C CA . GLY A 1 93 ? -12.411 -0.296 10.768 1.00 95.31 93 GLY A CA 1
ATOM 749 C C . GLY A 1 93 ? -12.471 -1.737 10.254 1.00 95.31 93 GLY A C 1
ATOM 750 O O . GLY A 1 93 ? -12.385 -1.999 9.054 1.00 95.31 93 GLY A O 1
ATOM 751 N N . ILE A 1 94 ? -12.588 -2.689 11.182 1.00 97.38 94 ILE A N 1
ATOM 752 C CA . ILE A 1 94 ? -12.563 -4.128 10.875 1.00 97.38 94 ILE A CA 1
ATOM 753 C C . ILE A 1 94 ? -13.757 -4.596 10.038 1.00 97.38 94 ILE A C 1
ATOM 755 O O . ILE A 1 94 ? -13.646 -5.599 9.339 1.00 97.38 94 ILE A O 1
ATOM 759 N N . PHE A 1 95 ? -14.883 -3.877 10.080 1.00 96.88 95 PHE A N 1
ATOM 760 C CA . PHE A 1 95 ? -16.090 -4.244 9.337 1.00 96.88 95 PHE A CA 1
ATOM 761 C C . PHE A 1 95 ? -15.900 -4.099 7.824 1.00 96.88 95 PHE A C 1
ATOM 763 O O . PHE A 1 95 ? -16.532 -4.821 7.055 1.00 96.88 95 PHE A O 1
ATOM 770 N N . GLY A 1 96 ? -14.988 -3.217 7.400 1.00 96.56 96 GLY A N 1
ATOM 771 C CA . GLY A 1 96 ? -14.611 -3.038 5.999 1.00 96.56 96 GLY A CA 1
ATOM 772 C C . GLY A 1 96 ? -13.413 -3.862 5.544 1.00 96.56 96 GLY A C 1
ATOM 773 O O . GLY A 1 96 ? -12.812 -3.558 4.508 1.00 96.56 96 GLY A O 1
ATOM 774 N N . ASN A 1 97 ? -13.012 -4.880 6.308 1.00 97.69 97 ASN A N 1
ATOM 775 C CA . ASN A 1 97 ? -11.897 -5.744 5.948 1.00 97.69 97 ASN A CA 1
ATOM 776 C C . ASN A 1 97 ? -12.326 -7.207 5.819 1.00 97.69 97 ASN A C 1
ATOM 778 O O . ASN A 1 97 ? -12.619 -7.875 6.808 1.00 97.69 97 ASN A O 1
ATOM 782 N N . ASP A 1 98 ? -12.274 -7.727 4.594 1.00 97.69 98 ASP A N 1
ATOM 783 C CA . ASP A 1 98 ? -12.337 -9.163 4.341 1.00 97.69 98 ASP A CA 1
ATOM 784 C C . ASP A 1 98 ? -10.914 -9.725 4.222 1.00 97.69 98 ASP A C 1
ATOM 786 O O . ASP A 1 98 ? -10.275 -9.639 3.169 1.00 97.69 98 ASP A O 1
ATOM 790 N N . ILE A 1 99 ? -10.416 -10.327 5.308 1.00 97.19 99 ILE A N 1
ATOM 791 C CA . ILE A 1 99 ? -9.062 -10.902 5.371 1.00 97.19 99 ILE A CA 1
ATOM 792 C C . ILE A 1 99 ? -8.805 -11.942 4.273 1.00 97.19 99 ILE A C 1
ATOM 794 O O . ILE A 1 99 ? -7.671 -12.085 3.825 1.00 97.19 99 ILE A O 1
ATOM 798 N N . ARG A 1 100 ? -9.839 -12.649 3.797 1.00 97.38 100 ARG A N 1
ATOM 799 C CA . ARG A 1 100 ? -9.687 -13.676 2.754 1.00 97.38 100 ARG A CA 1
ATOM 800 C C . ARG A 1 100 ? -9.365 -13.074 1.390 1.00 97.38 100 ARG A C 1
ATOM 802 O O . ARG A 1 100 ? -8.906 -13.795 0.511 1.00 97.38 100 ARG A O 1
ATOM 809 N N . ARG A 1 101 ? -9.619 -11.775 1.215 1.00 97.12 101 ARG A N 1
ATOM 810 C CA . ARG A 1 101 ? -9.334 -11.037 -0.017 1.00 97.12 101 ARG A CA 1
ATOM 811 C C . ARG A 1 101 ? -8.139 -10.104 0.124 1.00 97.12 101 ARG A C 1
ATOM 813 O O . ARG A 1 101 ? -7.325 -10.026 -0.786 1.00 97.12 101 ARG A O 1
ATOM 820 N N . THR A 1 102 ? -8.017 -9.418 1.258 1.00 97.31 102 THR A N 1
ATOM 821 C CA . THR A 1 102 ? -6.959 -8.419 1.471 1.00 97.31 102 THR A CA 1
ATOM 822 C C . THR A 1 102 ? -5.682 -9.002 2.063 1.00 97.31 102 THR A C 1
ATOM 824 O O . THR A 1 102 ? -4.628 -8.384 1.945 1.00 97.31 102 THR A O 1
ATOM 827 N N . ASN A 1 103 ? -5.768 -10.157 2.732 1.00 98.19 103 ASN A N 1
ATOM 828 C CA . ASN A 1 103 ? -4.688 -10.754 3.520 1.00 98.19 103 ASN A CA 1
ATOM 829 C C . ASN A 1 103 ? -4.110 -9.822 4.612 1.00 98.19 103 ASN A C 1
ATOM 831 O O . ASN A 1 103 ? -3.014 -10.046 5.122 1.00 98.19 103 ASN A O 1
ATOM 835 N N . VAL A 1 104 ? -4.851 -8.777 5.004 1.00 98.31 104 VAL A N 1
ATOM 836 C CA . VAL A 1 104 ? -4.482 -7.891 6.116 1.00 98.31 104 VAL A CA 1
ATOM 837 C C . VAL A 1 104 ? -5.230 -8.344 7.373 1.00 98.31 104 VAL A C 1
ATOM 839 O O . VAL A 1 104 ? -6.464 -8.372 7.365 1.00 98.31 104 VAL A O 1
ATOM 842 N N . PRO A 1 105 ? -4.536 -8.690 8.473 1.00 98.31 105 PRO A N 1
ATOM 843 C CA . PRO A 1 105 ? -5.181 -9.098 9.715 1.00 98.31 105 PRO A CA 1
ATOM 844 C C . PRO A 1 105 ? -6.084 -8.011 10.305 1.00 98.31 105 PRO A C 1
ATOM 846 O O . PRO A 1 105 ? -5.714 -6.837 10.345 1.00 98.31 105 PRO A O 1
ATOM 849 N N . ASN A 1 106 ? -7.230 -8.406 10.867 1.00 98.12 106 ASN A N 1
ATOM 850 C CA . ASN A 1 106 ? -8.161 -7.461 11.496 1.00 98.12 106 ASN A CA 1
ATOM 851 C C . ASN A 1 106 ? -7.521 -6.659 12.633 1.00 98.12 106 ASN A C 1
ATOM 853 O O . ASN A 1 106 ? -7.829 -5.484 12.768 1.00 98.12 106 ASN A O 1
ATOM 857 N N . ILE A 1 107 ? -6.581 -7.238 13.389 1.00 98.31 107 ILE A N 1
ATOM 858 C CA . ILE A 1 107 ? -5.845 -6.504 14.431 1.00 98.31 107 ILE A CA 1
ATOM 859 C C . ILE A 1 107 ? -5.073 -5.303 13.861 1.00 98.31 107 ILE A C 1
ATOM 861 O O . ILE A 1 107 ? -5.023 -4.244 14.480 1.00 98.31 107 ILE A O 1
ATOM 865 N N . ARG A 1 108 ? -4.531 -5.429 12.642 1.00 98.12 108 ARG A N 1
ATOM 866 C CA . ARG A 1 108 ? -3.786 -4.358 11.975 1.00 98.12 108 ARG A CA 1
ATOM 867 C C . ARG A 1 108 ? -4.699 -3.216 11.531 1.00 98.12 108 ARG A C 1
ATOM 869 O O . ARG A 1 108 ? -4.306 -2.053 1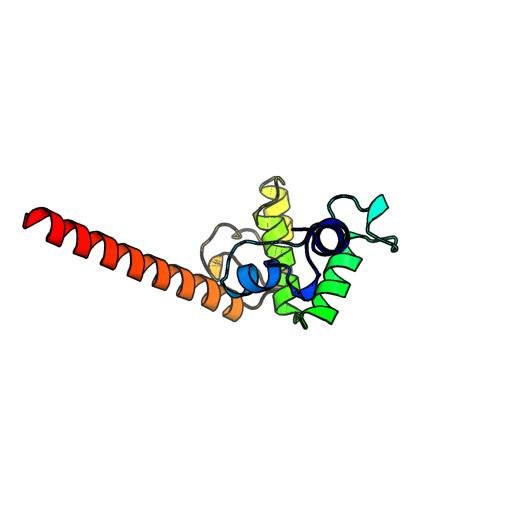1.624 1.00 98.12 108 ARG A O 1
ATOM 876 N N . ILE A 1 109 ? -5.901 -3.555 11.061 1.00 98.12 109 ILE A N 1
ATOM 877 C CA . ILE A 1 109 ? -6.939 -2.595 10.665 1.00 98.12 109 ILE A CA 1
ATOM 878 C C . ILE A 1 109 ? -7.569 -1.925 11.892 1.00 98.12 109 ILE A C 1
ATOM 880 O O . ILE A 1 109 ? -7.763 -0.713 11.876 1.00 98.12 109 ILE A O 1
ATOM 884 N N . ALA A 1 110 ? -7.840 -2.691 12.953 1.00 98.31 110 ALA A N 1
ATOM 885 C CA . ALA A 1 110 ? -8.344 -2.181 14.225 1.00 98.31 110 ALA A CA 1
ATOM 886 C C . ALA A 1 110 ? -7.395 -1.123 14.790 1.00 98.31 110 ALA A C 1
ATOM 888 O O . ALA A 1 110 ? -7.821 0.006 14.999 1.00 98.31 110 ALA A O 1
ATOM 889 N N . TYR A 1 111 ? -6.098 -1.442 14.881 1.00 98.31 111 TYR A N 1
ATOM 890 C CA . TYR A 1 111 ? -5.076 -0.494 15.322 1.00 98.31 111 TYR A CA 1
ATOM 891 C C . TYR A 1 111 ? -5.104 0.815 14.515 1.00 98.31 111 TYR A C 1
ATOM 893 O O . TYR A 1 111 ? -5.203 1.889 15.097 1.00 98.31 111 TYR A O 1
ATOM 901 N N . ARG A 1 112 ? -5.095 0.746 13.171 1.00 98.06 112 ARG A N 1
ATOM 902 C CA . ARG A 1 112 ? -5.160 1.954 12.318 1.00 98.06 112 ARG A CA 1
ATOM 903 C C . ARG A 1 112 ? -6.395 2.794 12.598 1.00 98.06 112 ARG A C 1
ATOM 905 O O . ARG A 1 112 ? -6.297 4.014 12.677 1.00 98.06 112 ARG A O 1
ATOM 912 N N . TYR A 1 113 ? -7.546 2.140 12.699 1.00 98.06 113 TYR A N 1
ATOM 913 C CA . TYR A 1 113 ? -8.818 2.818 12.880 1.00 98.06 113 TYR A CA 1
ATOM 914 C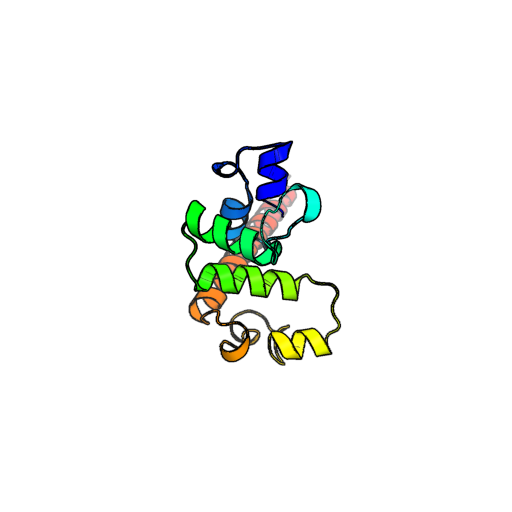 C . TYR A 1 113 ? -8.935 3.451 14.270 1.00 98.06 113 TYR A C 1
ATOM 916 O O . TYR A 1 113 ? -9.307 4.615 14.379 1.00 98.06 113 TYR A O 1
ATOM 924 N N . GLU A 1 114 ? -8.557 2.722 15.318 1.00 98.25 114 GLU A N 1
ATOM 925 C CA . GLU A 1 114 ? -8.569 3.201 16.701 1.00 98.25 114 GLU A CA 1
ATOM 926 C C . GLU A 1 114 ? -7.609 4.379 16.896 1.00 98.25 114 GLU A C 1
ATOM 928 O O . GLU A 1 114 ? -8.022 5.406 17.435 1.00 98.25 114 GLU A O 1
ATOM 933 N N . THR A 1 115 ? -6.371 4.286 16.389 1.00 97.94 115 THR A N 1
ATOM 934 C CA . THR A 1 115 ? -5.407 5.398 16.430 1.00 97.94 115 THR A CA 1
ATOM 935 C C . THR A 1 115 ? -5.948 6.630 15.709 1.00 97.94 115 THR A C 1
ATOM 937 O O . THR A 1 115 ? -5.927 7.721 16.272 1.00 97.94 115 THR A O 1
ATOM 940 N N . PHE A 1 116 ? -6.506 6.467 14.506 1.00 97.12 116 PHE A N 1
ATOM 941 C CA . PHE A 1 116 ? -7.097 7.578 13.758 1.00 97.12 116 PHE A CA 1
ATOM 942 C C . PHE A 1 116 ? -8.262 8.243 14.510 1.00 97.12 116 PHE A C 1
ATOM 944 O O . PHE A 1 116 ? -8.342 9.471 14.590 1.00 97.12 116 PHE A O 1
ATOM 951 N N . CYS A 1 117 ? -9.172 7.447 15.078 1.00 97.62 117 CYS A N 1
ATOM 952 C CA . CYS A 1 117 ? -10.286 7.965 15.867 1.00 97.62 117 CYS A CA 1
ATOM 953 C C . CYS A 1 117 ? -9.805 8.738 17.100 1.00 97.62 117 CYS A C 1
ATOM 955 O O . CYS A 1 117 ? -10.375 9.785 17.416 1.00 97.62 117 CYS A O 1
ATOM 957 N N . GLU A 1 118 ? -8.762 8.251 17.769 1.00 97.94 118 GLU A N 1
ATOM 95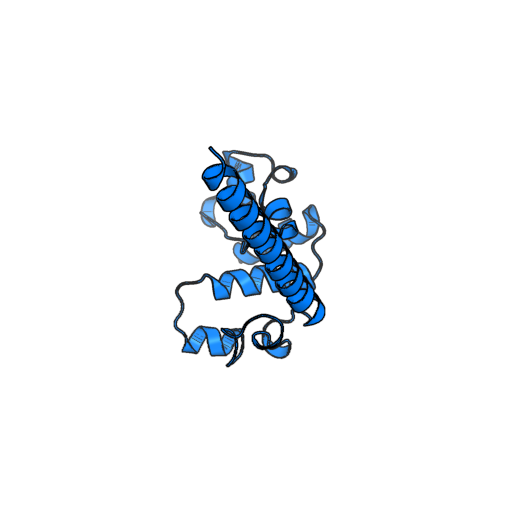8 C CA . GLU A 1 118 ? -8.176 8.908 18.934 1.00 97.94 118 GLU A CA 1
ATOM 959 C C . GLU A 1 118 ? -7.492 10.231 18.566 1.00 97.94 118 GLU A C 1
ATOM 961 O O . GLU A 1 118 ? -7.758 11.257 19.192 1.00 97.94 118 GLU A O 1
ATOM 966 N N . GLU A 1 119 ? -6.694 10.261 17.498 1.00 97.38 119 GLU A N 1
ATOM 967 C CA . GLU A 1 119 ? -6.083 11.496 16.991 1.00 97.38 119 GLU A CA 1
ATOM 968 C C . GLU A 1 119 ? -7.147 12.538 16.619 1.00 97.38 119 GLU A C 1
ATOM 970 O O . GLU A 1 119 ? -7.059 13.708 17.007 1.00 97.38 119 GLU A O 1
ATOM 975 N N . LEU A 1 120 ? -8.217 12.115 15.939 1.00 96.62 120 LEU A N 1
ATOM 976 C CA . LEU A 1 120 ? -9.333 12.993 15.598 1.00 96.62 120 LEU A CA 1
ATOM 977 C C . LEU A 1 120 ? -10.063 13.505 16.848 1.00 96.62 120 LEU A C 1
ATOM 979 O O . LEU A 1 120 ? -10.501 14.659 16.882 1.00 96.62 120 LEU A O 1
ATOM 983 N N . ARG A 1 121 ? -10.201 12.672 17.886 1.00 97.06 121 ARG A N 1
ATOM 984 C CA . ARG A 1 121 ? -10.779 13.069 19.175 1.00 97.06 121 ARG A CA 1
ATOM 985 C C . ARG A 1 121 ? -9.929 14.151 19.840 1.00 97.06 121 ARG A C 1
ATOM 987 O O . ARG A 1 121 ? -10.491 15.153 20.282 1.00 97.06 121 ARG A O 1
ATOM 994 N N . LEU A 1 122 ? -8.604 13.995 19.864 1.00 96.38 122 LEU A N 1
ATOM 995 C CA . LEU A 1 122 ? -7.677 14.993 20.412 1.00 96.38 122 LEU A CA 1
ATOM 996 C C . LEU A 1 122 ? -7.785 16.333 19.674 1.00 96.38 122 LEU A C 1
ATOM 998 O O . LEU A 1 122 ? -7.878 17.380 20.316 1.00 96.38 122 LEU A O 1
ATOM 1002 N N . LEU A 1 123 ? -7.861 16.309 18.340 1.00 95.56 123 LEU A N 1
ATOM 1003 C CA . LEU A 1 123 ? -8.055 17.519 17.534 1.00 95.56 123 LEU A CA 1
ATOM 1004 C C . LEU A 1 123 ? -9.389 18.207 17.831 1.00 95.56 123 LEU A C 1
ATOM 1006 O O . LEU A 1 123 ? -9.430 19.428 17.973 1.00 95.56 123 LEU A O 1
ATOM 1010 N N . LYS A 1 124 ? -10.478 17.440 17.966 1.00 94.50 124 LYS A N 1
ATOM 1011 C CA . LYS A 1 124 ? -11.790 17.990 18.337 1.00 94.50 124 LYS A CA 1
ATOM 1012 C C . LYS A 1 124 ? -11.737 18.668 19.702 1.00 94.50 124 LYS A C 1
ATOM 1014 O O . LYS A 1 124 ? -12.204 19.797 19.815 1.00 94.50 124 LYS A O 1
ATOM 1019 N N . VAL A 1 125 ? -11.140 18.031 20.708 1.00 94.75 125 VAL A N 1
ATOM 1020 C CA . VAL A 1 125 ? -10.989 18.625 22.048 1.00 94.75 125 VAL A CA 1
ATOM 1021 C C . VAL A 1 125 ? -10.164 19.914 21.986 1.00 94.75 125 VAL A C 1
ATOM 1023 O O . VAL A 1 125 ? -10.597 20.934 22.514 1.00 94.75 125 VAL A O 1
ATOM 1026 N N . ALA A 1 126 ? -9.025 19.900 21.287 1.00 92.81 126 ALA A N 1
ATOM 1027 C CA . ALA A 1 126 ? -8.162 21.073 21.130 1.00 92.81 126 ALA A CA 1
ATOM 1028 C C . ALA A 1 126 ? -8.838 22.232 20.372 1.00 92.81 126 ALA A C 1
ATOM 1030 O O . ALA A 1 126 ? -8.557 23.402 20.631 1.00 92.81 126 ALA A O 1
ATOM 1031 N N . TYR A 1 127 ? -9.723 21.919 19.425 1.00 90.75 127 TYR A N 1
ATOM 1032 C CA . TYR A 1 127 ? -10.511 22.920 18.711 1.00 90.75 127 TYR A CA 1
ATOM 1033 C C . TYR A 1 127 ? -11.528 23.607 19.631 1.00 90.75 127 TYR A C 1
ATOM 1035 O O . TYR A 1 127 ? -11.602 24.834 19.645 1.00 90.75 127 TYR A O 1
ATOM 1043 N N . HIS A 1 128 ? -12.270 22.831 20.427 1.00 89.56 128 HIS A N 1
ATOM 1044 C CA . HIS A 1 128 ? -13.289 23.376 21.331 1.00 89.56 128 HIS A CA 1
ATOM 1045 C C . HIS A 1 128 ? -12.653 24.203 22.456 1.00 89.56 128 HIS A C 1
ATOM 1047 O O . HIS A 1 128 ? -13.109 25.312 22.723 1.00 89.56 128 HIS A O 1
ATOM 1053 N N . SER A 1 129 ? -11.539 23.741 23.036 1.00 84.12 129 SER A N 1
ATOM 1054 C CA . SER A 1 129 ? -10.824 24.507 24.066 1.00 84.12 129 SER A CA 1
ATOM 1055 C C . SER A 1 129 ? -10.269 25.838 23.545 1.00 84.12 129 SER A C 1
ATOM 1057 O O . SER A 1 129 ? -10.251 26.828 24.271 1.00 84.12 129 SER A O 1
ATOM 1059 N N . ARG A 1 130 ? -9.861 25.914 22.270 1.00 76.50 130 ARG A N 1
ATOM 1060 C CA . ARG A 1 130 ? -9.458 27.183 21.639 1.00 76.50 130 ARG A CA 1
ATOM 1061 C C . ARG A 1 130 ? -10.622 28.140 21.402 1.00 76.50 130 ARG A C 1
ATOM 1063 O O . ARG A 1 130 ? -10.418 29.343 21.524 1.00 76.50 130 ARG A O 1
ATOM 1070 N N . GLN A 1 131 ? -11.808 27.641 21.055 1.00 67.88 131 GLN A N 1
ATOM 1071 C CA . GLN A 1 131 ? -12.983 28.501 20.888 1.00 67.88 131 GLN A CA 1
ATOM 1072 C C . GLN A 1 131 ? -13.403 29.146 22.208 1.00 67.88 131 GLN A C 1
ATOM 1074 O O . GLN A 1 131 ? -13.684 30.341 22.224 1.00 67.88 131 GLN A O 1
ATOM 1079 N N . GLU A 1 132 ? -13.368 28.397 23.311 1.00 60.88 132 GLU A N 1
ATOM 1080 C CA . GLU A 1 132 ? -13.640 28.947 24.641 1.00 60.88 132 GLU A CA 1
ATOM 1081 C C . GLU A 1 132 ? -12.643 30.057 25.003 1.00 60.88 132 GLU A C 1
ATOM 1083 O O . GLU A 1 132 ? -13.063 31.124 25.430 1.00 60.88 132 GLU A O 1
ATOM 1088 N N . VAL A 1 133 ? -11.342 29.878 24.743 1.00 59.47 133 VAL A N 1
ATOM 1089 C CA . VAL A 1 133 ? -10.322 30.910 25.028 1.00 59.47 133 VAL A CA 1
ATOM 1090 C C . VAL A 1 133 ? -10.505 32.179 24.184 1.00 59.47 133 VAL A C 1
ATOM 1092 O O . VAL A 1 133 ? -10.260 33.273 24.684 1.00 59.47 133 VAL A O 1
ATOM 1095 N N . ILE A 1 134 ? -10.950 32.067 22.928 1.00 58.28 134 ILE A N 1
ATOM 1096 C CA . ILE A 1 134 ? -11.202 33.232 22.058 1.00 58.28 134 ILE A CA 1
ATOM 1097 C C . ILE A 1 134 ? -12.457 34.006 22.495 1.00 58.28 134 ILE A C 1
ATOM 1099 O O . ILE A 1 134 ? -12.512 35.210 22.298 1.00 58.28 134 ILE A O 1
ATOM 1103 N N . LEU A 1 135 ? -13.438 33.351 23.122 1.00 51.03 135 LEU A N 1
ATOM 1104 C CA . LEU A 1 135 ? -14.645 33.995 23.662 1.00 51.03 135 LEU A CA 1
ATOM 1105 C C . LEU A 1 135 ? -14.411 34.767 24.976 1.00 51.03 135 LEU A C 1
ATOM 1107 O O . LEU A 1 135 ? -15.309 35.476 25.427 1.00 51.03 135 LEU A O 1
ATOM 1111 N N . PHE A 1 136 ? -13.230 34.636 25.589 1.00 48.34 136 PHE A N 1
ATOM 1112 C CA . PHE A 1 136 ? -12.826 35.369 26.797 1.00 48.34 136 PHE A CA 1
ATOM 1113 C C . PHE A 1 136 ? -11.923 36.591 26.518 1.00 48.34 136 PHE A C 1
ATOM 1115 O O . PHE A 1 136 ? -11.447 37.213 27.471 1.00 48.34 136 PHE A O 1
ATOM 1122 N N . PHE A 1 137 ? -11.717 36.958 25.248 1.00 45.62 137 PHE A N 1
ATOM 1123 C CA . PHE A 1 137 ? -11.090 38.213 24.805 1.00 45.62 137 PHE A CA 1
ATOM 1124 C C . PHE A 1 137 ? -12.048 39.000 23.907 1.00 45.62 137 PHE A C 1
ATOM 1126 O O . PHE A 1 137 ? -11.970 40.248 23.944 1.00 45.62 137 PHE A O 1
#